Protein AF-A0A6B3GK81-F1 (afdb_monomer_lite)

Sequence (92 aa):
MSVSAVPVNLGDKLSQFNELWSQKKVAVLNDYEVKLAKLKGEFVWHTHEDTDELFLVISGRLTIQLRDTDVVLEPGELFVVPRGVEHCPVAI

pLDDT: mean 95.04, std 7.6, range [56.12, 98.69]

Structure (mmCIF, N/CA/C/O backbone):
data_AF-A0A6B3GK81-F1
#
_entry.id   AF-A0A6B3GK81-F1
#
loop_
_atom_site.group_PDB
_atom_site.id
_atom_site.type_symbol
_atom_site.label_atom_id
_atom_site.label_alt_id
_atom_site.label_comp_id
_atom_site.label_asym_id
_atom_site.label_entity_id
_atom_site.label_seq_id
_atom_site.pdbx_PDB_ins_code
_atom_site.Cartn_x
_atom_site.Cartn_y
_atom_site.Cartn_z
_atom_site.occupancy
_atom_site.B_iso_or_equiv
_atom_site.auth_seq_id
_atom_site.auth_comp_id
_atom_site.auth_asym_id
_atom_site.auth_atom_id
_atom_site.pdbx_PDB_model_num
ATOM 1 N N . MET A 1 1 ? 18.623 -6.313 19.803 1.00 56.12 1 MET A N 1
ATOM 2 C CA . MET A 1 1 ? 17.275 -5.752 19.576 1.00 56.12 1 MET A CA 1
ATOM 3 C C . MET A 1 1 ? 16.305 -6.552 20.424 1.00 56.12 1 MET A C 1
ATOM 5 O O . MET A 1 1 ? 16.359 -7.774 20.359 1.00 56.12 1 MET A O 1
ATOM 9 N N . SER A 1 2 ? 15.512 -5.910 21.280 1.00 59.41 2 SER A N 1
ATOM 10 C CA . SER A 1 2 ? 14.463 -6.606 22.029 1.00 59.41 2 SER A CA 1
ATOM 11 C C . SER A 1 2 ? 13.319 -6.940 21.077 1.00 59.41 2 SER A C 1
ATOM 13 O O . SER A 1 2 ? 12.821 -6.073 20.362 1.00 59.41 2 SER A O 1
ATOM 15 N N . VAL A 1 3 ? 12.922 -8.209 21.038 1.00 65.75 3 VAL A N 1
ATOM 16 C CA . VAL A 1 3 ? 11.744 -8.633 20.281 1.00 65.75 3 VAL A CA 1
ATOM 17 C C . VAL A 1 3 ? 10.513 -8.103 21.013 1.00 65.75 3 VAL A C 1
ATOM 19 O O . VAL A 1 3 ? 10.298 -8.429 22.180 1.00 65.75 3 VAL A O 1
ATOM 22 N N . SER A 1 4 ? 9.711 -7.273 20.345 1.00 69.31 4 SER A N 1
ATOM 23 C CA . SER A 1 4 ? 8.366 -6.951 20.824 1.00 69.31 4 SER A CA 1
ATOM 24 C C . SER A 1 4 ? 7.476 -8.164 20.569 1.00 69.31 4 SER A C 1
ATOM 26 O O . SER A 1 4 ? 7.223 -8.510 19.419 1.00 69.31 4 SER A O 1
ATOM 28 N N . ALA A 1 5 ? 7.005 -8.813 21.632 1.00 81.25 5 ALA A N 1
ATOM 29 C CA . ALA A 1 5 ? 6.080 -9.947 21.546 1.00 81.25 5 ALA A CA 1
ATOM 30 C C . ALA A 1 5 ? 4.608 -9.513 21.375 1.00 81.25 5 ALA A C 1
ATOM 32 O O . ALA A 1 5 ? 3.697 -10.315 21.567 1.00 81.25 5 ALA A O 1
ATOM 33 N N . VAL A 1 6 ? 4.362 -8.236 21.059 1.00 89.12 6 VAL A N 1
ATOM 34 C CA . VAL A 1 6 ? 3.013 -7.675 20.926 1.00 89.12 6 VAL A CA 1
ATOM 35 C C . VAL A 1 6 ? 2.641 -7.583 19.443 1.00 89.12 6 VAL A C 1
ATOM 37 O O . VAL A 1 6 ? 3.382 -6.948 18.686 1.00 89.12 6 VAL A O 1
ATOM 40 N N . PRO A 1 7 ? 1.512 -8.178 19.012 1.00 94.00 7 PRO A N 1
ATOM 41 C CA . PRO A 1 7 ? 1.056 -8.079 17.631 1.00 94.00 7 PRO A CA 1
ATOM 42 C C . PRO A 1 7 ? 0.675 -6.639 17.266 1.00 94.00 7 PRO A C 1
ATOM 44 O O . PRO A 1 7 ? 0.210 -5.862 18.101 1.00 94.00 7 PRO A O 1
ATOM 47 N N . VAL A 1 8 ? 0.830 -6.287 15.989 1.00 95.12 8 VAL A N 1
ATOM 48 C CA . VAL A 1 8 ? 0.359 -5.004 15.455 1.00 95.12 8 VAL A CA 1
ATOM 49 C C . VAL A 1 8 ? -1.089 -5.162 14.997 1.00 95.12 8 VAL A C 1
ATOM 51 O O . VAL A 1 8 ? -1.356 -5.796 13.980 1.00 95.12 8 VAL A O 1
ATOM 54 N N . ASN A 1 9 ? -2.030 -4.560 15.724 1.00 96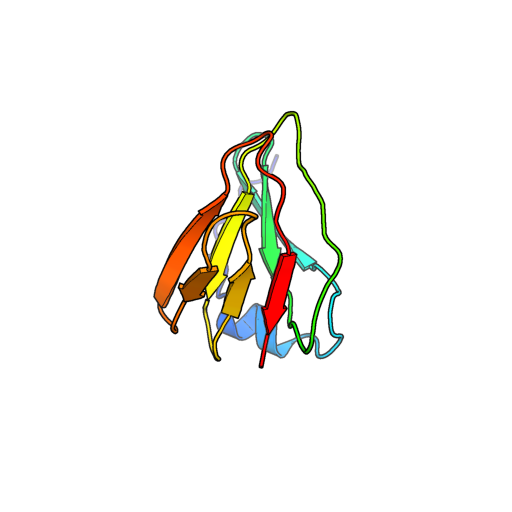.19 9 ASN A N 1
ATOM 55 C CA . ASN A 1 9 ? -3.414 -4.435 15.272 1.00 96.19 9 ASN A CA 1
ATOM 56 C C . ASN A 1 9 ? -3.544 -3.215 14.343 1.00 96.19 9 ASN A C 1
ATOM 58 O O . ASN A 1 9 ? -3.370 -2.074 14.775 1.00 96.19 9 ASN A O 1
ATOM 62 N N . LEU A 1 10 ? -3.838 -3.451 13.062 1.00 96.38 10 LEU A N 1
ATOM 63 C CA . LEU A 1 10 ? -3.925 -2.384 12.059 1.00 96.38 10 LEU A CA 1
ATOM 64 C C . LEU A 1 10 ? -5.087 -1.421 12.329 1.00 96.38 10 LEU A C 1
ATOM 66 O O . LEU A 1 10 ? -4.920 -0.216 12.155 1.00 96.38 10 LEU A O 1
ATOM 70 N N . GLY A 1 11 ? -6.232 -1.929 12.795 1.00 95.94 11 GLY A N 1
ATOM 71 C CA . GLY A 1 11 ? -7.395 -1.109 13.141 1.00 95.94 11 GLY A CA 1
ATOM 72 C C . GLY A 1 11 ? -7.090 -0.158 14.297 1.00 95.94 11 GLY A C 1
ATOM 73 O O . GLY A 1 11 ? -7.346 1.042 14.196 1.00 95.94 11 GLY A O 1
ATOM 74 N N . ASP A 1 12 ? -6.440 -0.666 15.346 1.00 97.00 12 ASP A N 1
ATOM 75 C CA . ASP A 1 12 ? -6.023 0.151 16.491 1.00 97.00 12 ASP A CA 1
ATOM 76 C C . ASP A 1 12 ? -4.979 1.202 16.100 1.00 97.00 12 ASP A C 1
ATOM 78 O O . ASP A 1 12 ? -4.961 2.295 16.657 1.00 97.00 12 ASP A O 1
ATOM 82 N N . LYS A 1 13 ? -4.090 0.903 15.146 1.00 96.94 13 LYS A N 1
ATOM 83 C CA . LYS A 1 13 ? -3.115 1.883 14.645 1.00 96.94 13 LYS A CA 1
ATOM 84 C C . LYS A 1 13 ? -3.767 2.936 13.753 1.00 96.94 13 LYS A C 1
ATOM 86 O O . LYS A 1 13 ? -3.445 4.112 13.888 1.00 96.94 13 LYS A O 1
ATOM 91 N N . LEU A 1 14 ? -4.702 2.546 12.887 1.00 96.88 14 LEU A N 1
ATOM 92 C CA . LEU A 1 14 ? -5.458 3.464 12.026 1.00 96.88 14 LEU A CA 1
ATOM 93 C C . LEU A 1 14 ? -6.389 4.394 12.813 1.00 96.88 14 LEU A C 1
ATOM 95 O O . LEU A 1 14 ? -6.687 5.492 12.340 1.00 96.88 14 LEU A O 1
ATOM 99 N N . SER A 1 15 ? -6.853 3.993 13.998 1.00 96.94 15 SER A N 1
ATOM 100 C CA . SER A 1 15 ? -7.691 4.845 14.853 1.00 96.94 15 SER A CA 1
ATOM 101 C C . SER A 1 15 ? -6.906 5.958 15.563 1.00 96.94 15 SER A C 1
ATOM 103 O O . SER A 1 15 ? -7.506 6.932 16.010 1.00 96.94 15 SER A O 1
ATOM 105 N N . GLN A 1 16 ? -5.572 5.861 15.626 1.00 97.56 16 GLN A N 1
ATOM 106 C CA . GLN A 1 16 ? -4.708 6.802 16.355 1.00 97.56 16 GLN A CA 1
ATOM 107 C C . GLN A 1 16 ? -4.364 8.083 15.583 1.00 97.56 16 GLN A C 1
ATOM 109 O O . GLN A 1 16 ? -3.775 8.993 16.162 1.00 97.56 16 GLN A O 1
ATOM 114 N N . PHE A 1 17 ? -4.690 8.172 14.293 1.00 97.62 17 PHE A N 1
ATOM 115 C CA . PHE A 1 17 ? -4.359 9.328 13.456 1.00 97.62 17 PHE A CA 1
ATOM 116 C C . PHE A 1 17 ? -5.454 9.585 12.421 1.00 97.62 17 PHE A C 1
ATOM 118 O O . PHE A 1 17 ? -6.167 8.663 12.035 1.00 97.62 17 PHE A O 1
ATOM 125 N N . ASN A 1 18 ? -5.602 10.824 11.956 1.00 96.62 18 ASN A N 1
ATOM 126 C CA . ASN A 1 18 ? -6.610 11.212 10.954 1.00 96.62 18 ASN A CA 1
ATOM 127 C C . ASN A 1 18 ? -6.014 11.962 9.758 1.00 96.62 18 ASN A C 1
ATOM 129 O O . ASN A 1 18 ? -6.727 12.260 8.803 1.00 96.62 18 ASN A O 1
ATOM 133 N N . GLU A 1 19 ? -4.718 12.255 9.799 1.00 97.44 19 GLU A N 1
ATOM 134 C CA . GLU A 1 19 ? -3.998 12.943 8.740 1.00 97.44 19 GLU A CA 1
ATOM 135 C C . GLU A 1 19 ? -4.007 12.114 7.454 1.00 97.44 19 GLU A C 1
ATOM 137 O O . GLU A 1 19 ? -3.708 10.916 7.455 1.00 97.44 19 GLU A O 1
ATOM 142 N N . LEU A 1 20 ? -4.331 12.781 6.349 1.00 95.88 20 LEU A N 1
ATOM 143 C CA . LEU A 1 20 ? -4.289 12.194 5.018 1.00 95.88 20 LEU A CA 1
ATOM 144 C C . LEU A 1 20 ? -2.867 12.243 4.464 1.00 95.88 20 LEU A C 1
ATOM 146 O O . LEU A 1 20 ? -2.104 13.150 4.798 1.00 95.88 20 LEU A O 1
ATOM 150 N N . TRP A 1 21 ? -2.515 11.266 3.628 1.00 92.88 21 TRP A N 1
ATOM 151 C CA . TRP A 1 21 ? -1.209 11.167 2.959 1.00 92.88 21 TRP A CA 1
ATOM 152 C C . TRP A 1 21 ? -0.002 11.146 3.919 1.00 92.88 21 TRP A C 1
ATOM 154 O O . TRP A 1 21 ? 1.143 11.317 3.509 1.00 92.88 21 TRP A O 1
ATOM 164 N N . SER A 1 22 ? -0.241 10.892 5.211 1.00 94.56 22 SER A N 1
ATOM 165 C CA . SER A 1 22 ? 0.796 10.759 6.233 1.00 94.56 22 SER A CA 1
ATOM 166 C C . SER A 1 22 ? 1.054 9.283 6.510 1.00 94.56 22 SER A C 1
ATOM 168 O O . SER A 1 22 ? 0.268 8.620 7.187 1.00 94.56 22 SER A O 1
ATOM 170 N N . GLN A 1 23 ? 2.164 8.764 5.986 1.00 95.12 23 GLN A N 1
ATOM 171 C CA . GLN A 1 23 ? 2.571 7.385 6.232 1.00 95.12 23 GLN A CA 1
ATOM 172 C C . GLN A 1 23 ? 3.101 7.232 7.666 1.00 95.12 23 GLN A C 1
ATOM 174 O O . GLN A 1 23 ? 4.052 7.905 8.068 1.00 95.12 23 GLN A O 1
ATOM 179 N N . LYS A 1 24 ? 2.515 6.319 8.443 1.00 97.19 24 LYS A N 1
ATOM 180 C CA . LYS A 1 24 ? 2.988 5.951 9.782 1.00 97.19 24 LYS A CA 1
ATOM 181 C C . LYS A 1 24 ? 3.606 4.555 9.728 1.00 97.19 24 LYS A C 1
ATOM 183 O O . LYS A 1 24 ? 2.914 3.587 9.417 1.00 97.19 24 LYS A O 1
ATOM 188 N N . LYS A 1 25 ? 4.896 4.431 10.047 1.00 96.62 25 LYS A N 1
ATOM 189 C CA . LYS A 1 25 ? 5.557 3.124 10.181 1.00 96.62 25 LYS A CA 1
ATOM 190 C C . LYS A 1 25 ? 4.996 2.364 11.381 1.00 96.62 25 LYS A C 1
ATOM 192 O O . LYS A 1 25 ? 4.976 2.893 12.491 1.00 96.62 25 LYS A O 1
ATOM 197 N N . VAL A 1 26 ? 4.598 1.113 11.165 1.00 96.06 26 VAL A N 1
ATOM 198 C CA . VAL A 1 26 ? 4.035 0.240 12.206 1.00 96.06 26 VAL A CA 1
ATOM 199 C C . VAL A 1 26 ? 4.832 -1.040 12.435 1.00 96.06 26 VAL A C 1
ATOM 201 O O . VAL A 1 26 ? 4.732 -1.613 13.517 1.00 96.06 26 VAL A O 1
ATOM 204 N N . ALA A 1 27 ? 5.645 -1.467 11.466 1.00 94.56 27 ALA A N 1
ATOM 205 C CA . ALA A 1 27 ? 6.561 -2.594 11.613 1.00 94.56 27 ALA A CA 1
ATOM 206 C C . ALA A 1 27 ? 7.774 -2.452 10.682 1.00 94.56 27 ALA A C 1
ATOM 208 O O . ALA A 1 27 ? 7.775 -1.631 9.763 1.00 94.56 27 ALA A O 1
ATOM 209 N N . VAL A 1 28 ? 8.792 -3.274 10.926 1.00 93.44 28 VAL A N 1
ATOM 210 C CA . VAL A 1 28 ? 9.957 -3.448 10.052 1.00 93.44 28 VAL A CA 1
ATOM 211 C C . VAL A 1 28 ? 10.065 -4.932 9.719 1.00 93.44 28 VAL A C 1
ATOM 213 O O . VAL A 1 28 ? 9.978 -5.768 10.620 1.00 93.44 28 VAL A O 1
ATOM 216 N N . LEU A 1 29 ? 10.234 -5.247 8.439 1.00 92.12 29 LEU A N 1
ATOM 217 C CA . LEU A 1 29 ? 10.436 -6.593 7.912 1.00 92.12 29 LEU A CA 1
ATOM 218 C C . LEU A 1 29 ? 11.739 -6.585 7.117 1.00 92.12 29 LEU A C 1
ATOM 220 O O . LEU A 1 29 ? 11.768 -6.067 6.009 1.00 92.12 29 LEU A O 1
ATOM 224 N N . ASN A 1 30 ? 12.809 -7.153 7.671 1.00 93.56 30 ASN A N 1
ATOM 225 C CA . ASN A 1 30 ? 14.157 -7.030 7.105 1.00 93.56 30 ASN A CA 1
ATOM 226 C C . ASN A 1 30 ? 14.529 -5.547 6.892 1.00 93.56 30 ASN A C 1
ATOM 228 O O . ASN A 1 30 ? 14.603 -4.787 7.857 1.00 93.56 30 ASN A O 1
ATOM 232 N N . ASP A 1 31 ? 14.742 -5.151 5.642 1.00 93.06 31 ASP A N 1
ATOM 233 C CA . ASP A 1 31 ? 15.019 -3.807 5.141 1.00 93.06 31 ASP A CA 1
ATOM 234 C C . ASP A 1 31 ? 13.766 -3.059 4.638 1.00 93.06 31 ASP A C 1
ATOM 236 O O . ASP A 1 31 ? 13.871 -1.926 4.172 1.00 93.06 31 ASP A O 1
ATOM 240 N N . TYR A 1 32 ? 12.572 -3.639 4.801 1.00 94.06 32 TYR A N 1
ATOM 241 C CA . TYR A 1 32 ? 11.289 -3.033 4.444 1.00 94.06 32 TYR A CA 1
ATOM 242 C C . TYR A 1 32 ? 10.566 -2.451 5.658 1.00 94.06 32 TYR A C 1
ATOM 244 O O . TYR A 1 32 ? 10.645 -2.948 6.786 1.00 94.06 32 TYR A O 1
ATOM 252 N N . GLU A 1 33 ? 9.772 -1.417 5.406 1.00 95.12 33 GLU A N 1
ATOM 253 C CA . GLU A 1 33 ? 8.883 -0.818 6.394 1.00 95.12 33 GLU A CA 1
ATOM 254 C C . GLU A 1 33 ? 7.428 -1.148 6.055 1.00 95.12 33 GLU A C 1
ATOM 256 O O . GLU A 1 33 ? 6.974 -0.913 4.940 1.00 95.12 33 GLU A O 1
ATOM 261 N N . VAL A 1 34 ? 6.666 -1.625 7.040 1.00 96.38 34 VAL A N 1
ATOM 262 C CA . VAL A 1 34 ? 5.206 -1.723 6.916 1.00 96.38 34 VAL A CA 1
ATOM 263 C C . VAL A 1 34 ? 4.614 -0.415 7.414 1.00 96.38 34 VAL A C 1
ATOM 265 O O . VAL A 1 34 ? 4.856 -0.011 8.560 1.00 96.38 34 VAL A O 1
ATOM 268 N N . LYS A 1 35 ? 3.841 0.252 6.558 1.00 97.56 35 LYS A N 1
ATOM 269 C CA . LYS A 1 35 ? 3.278 1.576 6.825 1.00 97.56 35 LYS A CA 1
ATOM 270 C C . LYS A 1 35 ? 1.764 1.566 6.680 1.00 97.56 35 LYS A C 1
ATOM 272 O O . LYS A 1 35 ? 1.211 0.823 5.879 1.00 97.56 35 LYS A O 1
ATOM 277 N N . LEU A 1 36 ? 1.106 2.421 7.455 1.00 98.06 36 LEU A N 1
ATOM 278 C CA . LEU A 1 36 ? -0.319 2.707 7.331 1.00 98.06 36 LEU A CA 1
ATOM 279 C C . LEU A 1 36 ? -0.508 4.166 6.935 1.00 98.06 36 LEU A C 1
ATOM 281 O O . LEU A 1 36 ? 0.182 5.045 7.452 1.00 98.06 36 LEU A O 1
ATOM 285 N N . ALA A 1 37 ? -1.458 4.421 6.043 1.00 97.56 37 ALA A N 1
ATOM 286 C CA . ALA A 1 37 ? -1.837 5.758 5.615 1.00 97.56 37 ALA A CA 1
ATOM 287 C C . ALA A 1 37 ? -3.345 5.808 5.344 1.00 97.56 37 ALA A C 1
ATOM 289 O O . ALA A 1 37 ? -3.958 4.800 4.995 1.00 97.56 37 ALA A O 1
ATOM 290 N N . LYS A 1 38 ? -3.935 6.994 5.506 1.00 97.69 38 LYS A N 1
ATOM 291 C CA . LYS A 1 38 ? -5.294 7.305 5.050 1.00 97.69 38 LYS A CA 1
ATOM 292 C C . LYS A 1 38 ? -5.172 8.166 3.801 1.00 97.69 38 LYS A C 1
ATOM 294 O O . LYS A 1 38 ? -4.455 9.165 3.825 1.00 97.69 38 LYS A O 1
ATOM 299 N N . LEU A 1 39 ? -5.823 7.765 2.718 1.00 96.88 39 LEU A N 1
ATOM 300 C CA . LEU A 1 39 ? -5.697 8.411 1.412 1.00 96.88 39 LEU A CA 1
ATOM 301 C C . LEU A 1 39 ? -7.035 9.046 1.021 1.00 96.88 39 LEU A C 1
ATOM 303 O O . LEU A 1 39 ? -8.092 8.547 1.407 1.00 96.88 39 LEU A O 1
ATOM 307 N N . LYS A 1 40 ? -6.987 10.155 0.281 1.00 96.69 40 LYS A N 1
ATOM 308 C CA . LYS A 1 40 ? -8.167 10.773 -0.333 1.00 96.69 40 LYS A CA 1
ATOM 309 C C . LYS A 1 40 ? -7.749 11.617 -1.527 1.00 96.69 40 LYS A C 1
ATOM 311 O O . LYS A 1 40 ? -6.865 12.464 -1.391 1.00 96.69 40 LYS A O 1
ATOM 316 N N . GLY A 1 41 ? -8.453 11.446 -2.637 1.00 96.31 41 GLY A N 1
ATOM 317 C CA . GLY A 1 41 ? -8.143 12.082 -3.906 1.00 96.31 41 GLY A CA 1
ATOM 318 C C . GLY A 1 41 ? -6.985 11.401 -4.628 1.00 96.31 41 GLY A C 1
ATOM 319 O O . GLY A 1 41 ? -6.607 10.270 -4.320 1.00 96.31 41 GLY A O 1
ATOM 320 N N . GLU A 1 42 ? -6.452 12.120 -5.603 1.00 95.62 42 GLU A N 1
ATOM 321 C CA . GLU A 1 42 ? -5.322 11.706 -6.428 1.00 95.62 42 GLU A CA 1
ATOM 322 C C . GLU A 1 42 ? -3.992 12.024 -5.733 1.00 95.62 42 GLU A C 1
ATOM 324 O O . GLU A 1 42 ? -3.867 13.044 -5.045 1.00 95.62 42 GLU A O 1
ATOM 329 N N . PHE A 1 43 ? -3.006 11.146 -5.917 1.00 94.75 43 PHE A N 1
ATOM 330 C CA . PHE A 1 43 ? -1.622 11.416 -5.548 1.00 94.75 43 PHE A CA 1
ATOM 331 C C . PHE A 1 43 ? -0.845 12.037 -6.722 1.00 94.75 43 PHE A C 1
ATOM 333 O O . PHE A 1 43 ? -1.366 12.864 -7.463 1.00 94.75 43 PHE A O 1
ATOM 340 N N . VAL A 1 44 ? 0.427 11.678 -6.873 1.00 96.31 44 VAL A N 1
ATOM 341 C CA . VAL A 1 44 ? 1.255 12.028 -8.025 1.00 96.31 44 VAL A CA 1
ATOM 342 C C . VAL A 1 44 ? 1.651 10.763 -8.775 1.00 96.31 44 VAL A C 1
ATOM 344 O O . VAL A 1 44 ? 1.826 9.704 -8.168 1.00 96.31 44 VAL A O 1
ATOM 347 N N . TRP A 1 45 ? 1.840 10.886 -10.086 1.00 98.19 45 TRP A N 1
ATOM 348 C CA . TRP A 1 45 ? 2.512 9.860 -10.877 1.00 98.19 45 TRP A CA 1
ATOM 349 C C . TRP A 1 45 ? 3.966 9.734 -10.421 1.00 98.19 45 TRP A C 1
ATOM 351 O O . TRP A 1 45 ? 4.671 10.741 -10.317 1.00 98.19 45 TRP A O 1
ATOM 361 N N . HIS A 1 46 ? 4.397 8.517 -10.107 1.00 97.94 46 HIS A N 1
ATOM 362 C CA . HIS A 1 46 ? 5.748 8.246 -9.628 1.00 97.94 46 HIS A CA 1
ATOM 363 C C . HIS A 1 46 ? 6.180 6.804 -9.914 1.00 97.94 46 HIS A C 1
ATOM 365 O O . HIS A 1 46 ? 5.362 5.946 -10.246 1.00 97.94 46 HIS A O 1
ATOM 371 N N . THR A 1 47 ? 7.483 6.558 -9.766 1.00 97.94 47 THR A N 1
ATOM 372 C CA . THR A 1 47 ? 8.124 5.254 -9.960 1.00 97.94 47 THR A CA 1
ATOM 373 C C . THR A 1 47 ? 9.102 4.990 -8.823 1.00 97.94 47 THR A C 1
ATOM 375 O O . THR A 1 47 ? 9.766 5.905 -8.329 1.00 97.94 47 THR A O 1
ATOM 378 N N . HIS A 1 48 ? 9.228 3.723 -8.443 1.00 96.94 48 HIS A N 1
ATOM 379 C CA . HIS A 1 48 ? 10.272 3.238 -7.551 1.00 96.94 48 HIS A CA 1
ATOM 380 C C . HIS A 1 48 ? 11.228 2.340 -8.341 1.00 96.94 48 HIS A C 1
ATOM 382 O O . HIS A 1 48 ? 10.849 1.246 -8.739 1.00 96.94 48 HIS A O 1
ATOM 388 N N . GLU A 1 49 ? 12.457 2.795 -8.597 1.00 96.69 49 GLU A N 1
ATOM 389 C CA . GLU A 1 49 ? 13.424 2.054 -9.435 1.00 96.69 49 GLU A CA 1
ATOM 390 C C . GLU A 1 49 ? 13.932 0.768 -8.764 1.00 96.69 49 GLU A C 1
ATOM 392 O O . GLU A 1 49 ? 14.141 -0.255 -9.415 1.00 96.69 49 GLU A O 1
ATOM 397 N N . ASP A 1 50 ? 14.092 0.802 -7.441 1.00 96.12 50 ASP A N 1
ATOM 398 C CA . ASP A 1 50 ? 14.824 -0.241 -6.718 1.00 96.12 50 ASP A CA 1
ATOM 399 C C . ASP A 1 50 ? 13.927 -1.199 -5.924 1.00 96.12 50 ASP A C 1
ATOM 401 O O . ASP A 1 50 ? 14.390 -2.261 -5.503 1.00 96.12 50 ASP A O 1
ATOM 405 N N . THR A 1 51 ? 12.649 -0.859 -5.731 1.00 95.56 51 THR A N 1
ATOM 406 C CA . THR A 1 51 ? 11.728 -1.609 -4.866 1.00 95.56 51 THR A CA 1
ATOM 407 C C . THR A 1 51 ? 10.357 -1.765 -5.497 1.00 95.56 51 THR A C 1
ATOM 409 O O . THR A 1 51 ? 9.813 -0.823 -6.069 1.00 95.56 51 THR A O 1
ATOM 412 N N . ASP A 1 52 ? 9.796 -2.961 -5.352 1.00 97.75 52 ASP A N 1
ATOM 413 C CA . ASP A 1 52 ? 8.368 -3.167 -5.556 1.00 97.75 52 ASP A CA 1
ATOM 414 C C . ASP A 1 52 ? 7.604 -2.433 -4.438 1.00 97.75 52 ASP A C 1
ATOM 416 O O . ASP A 1 52 ? 8.122 -2.269 -3.324 1.00 97.75 52 ASP A O 1
ATOM 420 N N . GLU A 1 53 ? 6.373 -2.006 -4.709 1.00 97.56 53 GLU A N 1
ATOM 421 C CA . GLU A 1 53 ? 5.506 -1.369 -3.715 1.00 97.56 53 GLU A CA 1
ATOM 422 C C . GLU A 1 53 ? 4.210 -2.158 -3.539 1.00 97.56 53 GLU A C 1
ATOM 424 O O . GLU A 1 53 ? 3.513 -2.469 -4.502 1.00 97.56 53 GLU A O 1
ATOM 429 N N . LEU A 1 54 ? 3.877 -2.493 -2.291 1.00 98.12 54 LEU A N 1
ATOM 430 C CA . LEU A 1 54 ? 2.658 -3.219 -1.952 1.00 98.12 54 LEU A CA 1
ATOM 431 C C . LEU A 1 54 ? 1.589 -2.257 -1.437 1.00 98.12 54 LEU A C 1
ATOM 433 O O . LEU A 1 54 ? 1.788 -1.566 -0.437 1.00 98.12 54 LEU A O 1
ATOM 437 N N . PHE A 1 55 ? 0.412 -2.323 -2.049 1.00 98.19 55 PHE A N 1
ATOM 438 C CA . PHE A 1 55 ? -0.816 -1.708 -1.562 1.00 98.19 55 PHE A CA 1
ATOM 439 C C . PHE A 1 55 ? -1.758 -2.793 -1.037 1.00 98.19 55 PHE A C 1
ATOM 441 O O . PHE A 1 55 ? -2.002 -3.786 -1.714 1.00 98.19 55 PHE A O 1
ATOM 448 N N . LEU A 1 56 ? -2.300 -2.598 0.166 1.00 98.19 56 LEU A N 1
ATOM 449 C CA . LEU A 1 56 ? -3.350 -3.428 0.765 1.00 98.19 56 LEU A CA 1
ATOM 450 C C . LEU A 1 56 ? -4.462 -2.503 1.256 1.00 98.19 56 LEU A C 1
ATOM 452 O O . LEU A 1 56 ? -4.218 -1.626 2.090 1.00 98.19 56 LEU A O 1
ATOM 456 N N . VAL A 1 57 ? -5.685 -2.709 0.773 1.00 98.25 57 VAL A N 1
ATOM 457 C CA . VAL A 1 57 ? -6.830 -1.895 1.187 1.00 98.25 57 VAL A CA 1
ATOM 458 C C . VAL A 1 57 ? -7.471 -2.505 2.429 1.00 98.25 57 VAL A C 1
ATOM 460 O O . VAL A 1 57 ? -7.970 -3.625 2.412 1.00 98.25 57 VAL A O 1
ATOM 463 N N . ILE A 1 58 ? -7.472 -1.751 3.530 1.00 97.81 58 ILE A N 1
ATOM 464 C CA . ILE A 1 58 ? -8.146 -2.153 4.778 1.00 97.81 58 ILE A CA 1
ATOM 465 C C . ILE A 1 58 ? -9.614 -1.705 4.786 1.00 97.81 58 ILE A C 1
ATOM 467 O O . ILE A 1 58 ? -10.474 -2.395 5.325 1.00 97.81 58 ILE A O 1
ATOM 471 N N . SER A 1 59 ? -9.903 -0.533 4.220 1.00 96.88 59 SER A N 1
ATOM 472 C CA . SER A 1 59 ? -11.244 0.047 4.123 1.00 96.88 59 SER A CA 1
ATOM 473 C C . SER A 1 59 ? -11.284 1.076 2.994 1.00 96.88 59 SER A C 1
ATOM 475 O O . SER A 1 59 ? -10.268 1.714 2.713 1.00 96.88 59 SER A O 1
ATOM 477 N N . GLY A 1 60 ? -12.459 1.258 2.390 1.00 96.75 60 GLY A N 1
ATOM 478 C CA . GLY A 1 60 ? -12.648 2.101 1.211 1.00 96.75 60 GLY A CA 1
ATOM 479 C C . GLY A 1 60 ? -12.230 1.396 -0.076 1.00 96.75 60 GLY A C 1
ATOM 480 O O . GLY A 1 60 ? -12.167 0.172 -0.123 1.00 96.75 60 GLY A O 1
ATOM 481 N N . ARG A 1 61 ? -11.955 2.186 -1.112 1.00 98.00 61 ARG A N 1
ATOM 482 C CA . ARG A 1 61 ? -11.530 1.715 -2.430 1.00 98.00 61 ARG A CA 1
ATOM 483 C C . ARG A 1 61 ? -10.299 2.495 -2.872 1.00 98.00 61 ARG A C 1
ATOM 485 O O . ARG A 1 61 ? -10.235 3.710 -2.675 1.00 98.00 61 ARG A O 1
ATOM 492 N N . LEU A 1 62 ? -9.348 1.806 -3.491 1.00 98.44 62 LEU A N 1
ATOM 493 C CA . LEU A 1 62 ? -8.156 2.416 -4.074 1.00 98.44 62 LEU A CA 1
ATOM 494 C C . LEU A 1 62 ? -8.022 1.983 -5.529 1.00 98.44 62 LEU A C 1
ATOM 496 O O . LEU A 1 62 ? -8.055 0.792 -5.819 1.00 98.44 62 LEU A O 1
ATOM 500 N N . THR A 1 63 ? -7.827 2.936 -6.429 1.00 98.62 63 THR A N 1
ATOM 501 C CA . THR A 1 63 ? -7.408 2.649 -7.800 1.00 98.62 63 THR A CA 1
ATOM 502 C C . THR A 1 63 ? -5.925 2.953 -7.927 1.00 98.62 63 THR A C 1
ATOM 504 O O . THR A 1 63 ? -5.489 4.054 -7.603 1.00 98.62 63 THR A O 1
ATOM 507 N N . ILE A 1 64 ? -5.147 1.993 -8.409 1.00 98.56 64 ILE A N 1
ATOM 508 C CA . ILE A 1 64 ? -3.776 2.216 -8.855 1.00 98.56 64 ILE A CA 1
ATOM 509 C C . ILE A 1 64 ? -3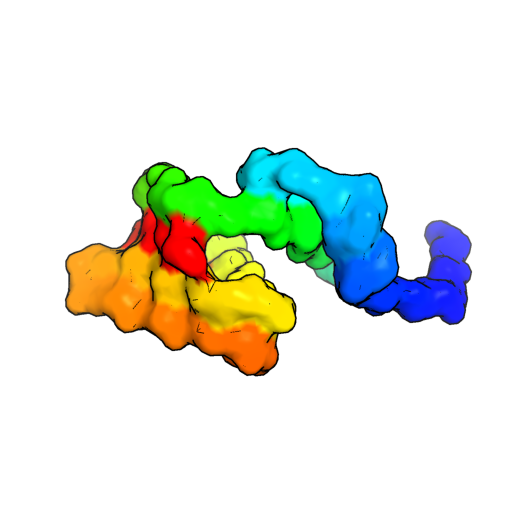.823 2.393 -10.366 1.00 98.56 64 ILE A C 1
ATOM 511 O O . ILE A 1 64 ? -4.053 1.430 -11.098 1.00 98.56 64 ILE A O 1
ATOM 515 N N . GLN A 1 65 ? -3.635 3.626 -10.826 1.00 98.56 65 GLN A N 1
ATOM 516 C CA . GLN A 1 65 ? -3.540 3.911 -12.250 1.00 98.56 65 GLN A CA 1
ATOM 517 C C . GLN A 1 65 ? -2.153 3.536 -12.749 1.00 98.56 65 GLN A C 1
ATOM 519 O O . GLN A 1 65 ? -1.150 3.959 -12.173 1.00 98.56 65 GLN A O 1
ATOM 524 N N . LEU A 1 66 ? -2.104 2.760 -13.823 1.00 98.19 66 LEU A N 1
ATOM 525 C CA . LEU A 1 66 ? -0.903 2.462 -14.595 1.00 98.19 66 LEU A CA 1
ATOM 526 C C . LEU A 1 66 ? -1.045 3.127 -15.968 1.00 98.19 66 LEU A C 1
ATOM 528 O O . LEU A 1 66 ? -2.110 3.621 -16.337 1.00 98.19 66 LEU A O 1
ATOM 532 N N . ARG A 1 67 ? 0.029 3.149 -16.760 1.00 97.38 67 ARG A N 1
ATOM 533 C CA . ARG A 1 67 ? -0.014 3.789 -18.087 1.00 97.38 67 ARG A CA 1
ATOM 534 C C . ARG A 1 67 ? -1.004 3.138 -19.054 1.00 97.38 67 ARG A C 1
ATOM 536 O O . ARG A 1 67 ? -1.631 3.852 -19.831 1.00 97.38 67 ARG A O 1
ATOM 543 N N . ASP A 1 68 ? -1.171 1.823 -18.965 1.00 95.75 68 ASP A N 1
ATOM 544 C CA . ASP A 1 68 ? -1.994 1.055 -19.905 1.00 95.75 68 ASP A CA 1
ATOM 545 C C . ASP A 1 68 ? -3.326 0.574 -19.310 1.00 95.75 68 ASP A C 1
ATOM 547 O O . ASP A 1 68 ? -4.216 0.138 -20.042 1.00 95.75 68 ASP A O 1
ATOM 551 N N . THR A 1 69 ? -3.468 0.588 -17.982 1.00 97.50 69 THR A N 1
ATOM 552 C CA . THR A 1 69 ? -4.642 0.037 -17.297 1.00 97.50 69 THR A CA 1
ATOM 553 C C . THR A 1 69 ? -4.759 0.542 -15.862 1.00 97.50 69 THR A C 1
ATOM 555 O O . THR A 1 69 ? -3.794 1.050 -15.300 1.00 97.50 69 THR A O 1
ATOM 558 N N . ASP A 1 70 ? -5.919 0.325 -15.253 1.00 98.12 70 ASP A N 1
ATOM 559 C CA . ASP A 1 70 ? -6.180 0.639 -13.8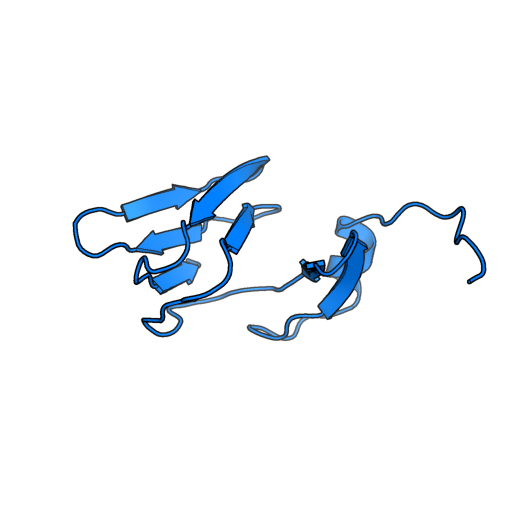53 1.00 98.12 70 ASP A CA 1
ATOM 560 C C . ASP A 1 70 ? -6.394 -0.656 -13.067 1.00 98.12 70 ASP A C 1
ATOM 562 O O . ASP A 1 70 ? -7.095 -1.568 -13.512 1.00 98.12 70 ASP A O 1
ATOM 566 N N . VAL A 1 71 ? -5.831 -0.715 -11.862 1.00 98.44 71 VAL A N 1
ATOM 567 C CA . VAL A 1 71 ? -6.081 -1.792 -10.901 1.00 98.44 71 VAL A CA 1
ATOM 568 C C . VAL A 1 71 ? -6.941 -1.243 -9.775 1.00 98.44 71 VAL A C 1
ATOM 570 O O . VAL A 1 71 ? -6.508 -0.373 -9.024 1.00 98.44 71 VAL A O 1
ATOM 573 N N . VAL A 1 72 ? -8.168 -1.742 -9.655 1.00 98.50 72 VAL A N 1
ATOM 574 C CA . VAL A 1 72 ? -9.097 -1.353 -8.587 1.00 98.50 72 VAL A CA 1
ATOM 575 C C . VAL A 1 72 ? -8.999 -2.362 -7.451 1.00 98.50 72 VAL A C 1
ATOM 577 O O . VAL A 1 72 ? -9.097 -3.560 -7.694 1.00 98.50 72 VAL A O 1
ATOM 580 N N . LEU A 1 73 ? -8.819 -1.861 -6.231 1.00 98.62 73 LEU A N 1
ATOM 581 C CA . LEU A 1 73 ? -8.712 -2.640 -5.004 1.00 98.62 73 LEU A CA 1
ATOM 582 C C . LEU A 1 73 ? -9.865 -2.321 -4.055 1.00 98.62 73 LEU A C 1
ATOM 584 O O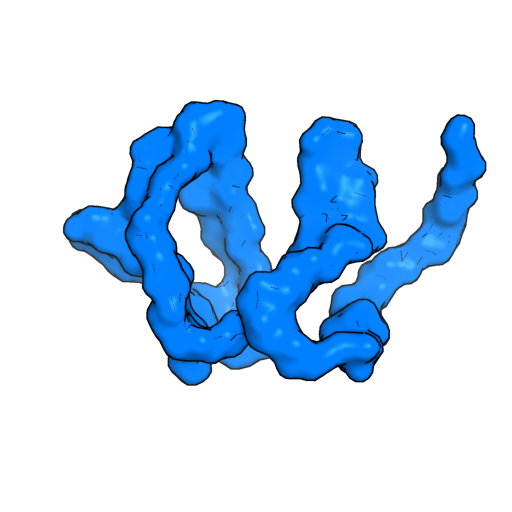 . LEU A 1 73 ? -10.093 -1.160 -3.695 1.00 98.62 73 LEU A O 1
ATOM 588 N N . GLU A 1 74 ? -10.542 -3.374 -3.619 1.00 98.50 74 GLU A N 1
ATOM 589 C CA . GLU A 1 74 ? -11.561 -3.395 -2.573 1.00 98.50 74 GLU A CA 1
ATOM 590 C C . GLU A 1 74 ? -10.962 -3.820 -1.214 1.00 98.50 74 GLU A C 1
ATOM 592 O O . GLU A 1 74 ? -9.831 -4.316 -1.145 1.00 98.50 74 GLU A O 1
ATOM 597 N N . PRO A 1 75 ? -11.690 -3.658 -0.092 1.00 98.25 75 PRO A N 1
ATOM 598 C CA . PRO A 1 75 ? -11.200 -4.078 1.216 1.00 98.25 75 PRO A CA 1
ATOM 599 C C . PRO A 1 75 ? -10.811 -5.561 1.264 1.00 98.25 75 PRO A C 1
ATOM 601 O O . PRO A 1 75 ? -11.605 -6.440 0.937 1.00 98.25 75 PRO A O 1
ATOM 604 N N . GLY A 1 76 ? -9.598 -5.835 1.744 1.00 98.12 76 GLY A N 1
ATOM 605 C CA . GLY A 1 76 ? -9.011 -7.174 1.807 1.00 98.12 76 GLY A CA 1
ATOM 606 C C . GLY A 1 76 ? -8.195 -7.563 0.572 1.00 98.12 76 GLY A C 1
ATOM 607 O O . GLY A 1 76 ? -7.547 -8.610 0.595 1.00 98.12 76 GLY A O 1
ATOM 608 N N . GLU A 1 77 ? -8.176 -6.732 -0.469 1.00 98.69 77 GLU A N 1
ATOM 609 C CA . GLU A 1 77 ? -7.391 -6.965 -1.678 1.00 98.69 77 GLU A CA 1
ATOM 610 C C . GLU A 1 77 ? -6.034 -6.260 -1.612 1.00 98.69 77 GLU A C 1
ATOM 612 O O . GLU A 1 77 ? -5.887 -5.172 -1.040 1.00 98.69 77 GLU A O 1
ATOM 617 N N . LEU A 1 78 ? -5.029 -6.901 -2.212 1.00 98.62 78 LEU A N 1
ATOM 618 C CA . LEU A 1 78 ? -3.678 -6.369 -2.329 1.00 98.62 78 LEU A CA 1
ATOM 619 C C . LEU A 1 78 ? -3.211 -6.360 -3.780 1.00 98.62 78 LEU A C 1
ATOM 621 O O . LEU A 1 78 ? -3.563 -7.241 -4.564 1.00 98.62 78 LEU A O 1
ATOM 625 N N . PHE A 1 79 ? -2.359 -5.395 -4.101 1.00 98.62 79 PHE A N 1
ATOM 626 C CA . PHE A 1 79 ? -1.634 -5.316 -5.361 1.00 98.62 79 PHE A CA 1
ATOM 627 C C . PHE A 1 79 ? -0.182 -4.954 -5.091 1.00 98.62 79 PHE A C 1
ATOM 629 O O . PHE A 1 79 ? 0.113 -4.163 -4.196 1.00 98.62 79 PHE A O 1
ATOM 636 N N . VAL A 1 80 ? 0.719 -5.532 -5.877 1.00 98.56 80 VAL A N 1
ATOM 637 C CA . VAL A 1 80 ? 2.137 -5.183 -5.856 1.00 98.56 80 VAL A CA 1
ATOM 638 C C . VAL A 1 80 ? 2.453 -4.498 -7.172 1.00 98.56 80 VAL A C 1
ATOM 640 O O . VAL A 1 80 ? 2.328 -5.117 -8.228 1.00 98.56 80 VAL A O 1
ATOM 643 N N . VAL A 1 81 ? 2.854 -3.234 -7.099 1.00 98.31 81 VAL A N 1
ATOM 644 C CA . VAL A 1 81 ? 3.417 -2.506 -8.230 1.00 98.31 81 VAL A CA 1
ATOM 645 C C . VAL A 1 81 ? 4.874 -2.948 -8.382 1.00 98.31 81 VAL A C 1
ATOM 647 O O . VAL A 1 81 ? 5.656 -2.748 -7.449 1.00 98.31 81 VAL A O 1
ATOM 650 N N . PRO A 1 82 ? 5.266 -3.563 -9.510 1.00 98.19 82 PRO A N 1
ATOM 651 C CA . PRO A 1 82 ? 6.657 -3.929 -9.731 1.00 98.19 82 PRO A CA 1
ATOM 652 C C . PRO A 1 82 ? 7.553 -2.690 -9.817 1.00 98.19 82 PRO A C 1
ATOM 654 O O . PRO A 1 82 ? 7.150 -1.658 -10.358 1.00 98.19 82 PRO A O 1
ATOM 657 N N . ARG A 1 83 ? 8.796 -2.800 -9.348 1.00 97.88 83 ARG A N 1
ATOM 658 C CA . ARG A 1 83 ? 9.807 -1.748 -9.501 1.00 97.88 83 ARG A CA 1
AT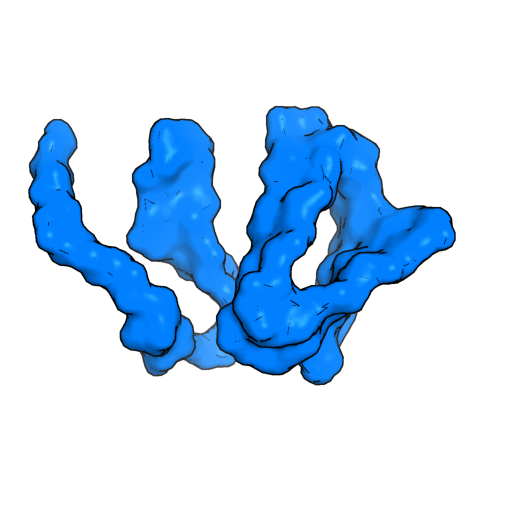OM 659 C C . ARG A 1 83 ? 9.963 -1.314 -10.959 1.00 97.88 83 ARG A C 1
ATOM 661 O O . ARG A 1 83 ? 9.867 -2.127 -11.880 1.00 97.88 83 ARG A O 1
ATOM 668 N N . GLY A 1 84 ? 10.220 -0.028 -11.161 1.00 97.94 84 GLY A N 1
ATOM 669 C CA . GLY A 1 84 ? 10.325 0.594 -12.481 1.00 97.94 84 GLY A CA 1
ATOM 670 C C . GLY A 1 84 ? 8.978 0.860 -13.165 1.00 97.94 84 GLY A C 1
ATOM 671 O O . GLY A 1 84 ? 8.956 1.498 -14.216 1.00 97.94 84 GLY A O 1
ATOM 672 N N . VAL A 1 85 ? 7.848 0.419 -12.594 1.00 98.25 85 VAL A N 1
ATOM 673 C CA . VAL A 1 85 ? 6.514 0.717 -13.135 1.00 98.25 85 VAL A CA 1
ATOM 674 C C . VAL A 1 85 ? 6.000 2.041 -12.573 1.00 98.25 85 VAL A C 1
ATOM 676 O O . VAL A 1 85 ? 5.819 2.211 -11.365 1.00 98.25 85 VAL A O 1
ATOM 679 N N . GLU A 1 86 ? 5.741 2.982 -13.477 1.00 98.44 86 GLU A N 1
ATOM 680 C CA . GLU A 1 86 ? 5.137 4.265 -13.136 1.00 98.44 86 GLU A CA 1
ATOM 681 C C . GLU A 1 86 ? 3.643 4.105 -12.842 1.00 98.44 86 GLU A C 1
ATOM 683 O O . GLU A 1 86 ? 2.911 3.463 -13.603 1.00 98.44 86 GLU A O 1
ATOM 688 N N . HIS A 1 87 ? 3.184 4.708 -11.750 1.00 98.69 87 HIS A N 1
ATOM 689 C CA . HIS A 1 87 ? 1.813 4.557 -11.283 1.00 98.69 87 HIS A CA 1
ATOM 690 C C . HIS A 1 87 ? 1.311 5.785 -10.506 1.00 98.69 87 HIS A C 1
ATOM 692 O O . HIS A 1 87 ? 2.097 6.623 -10.059 1.00 98.69 87 HIS A O 1
ATOM 698 N N . CYS A 1 88 ? -0.012 5.894 -10.342 1.00 98.31 88 CYS A N 1
ATOM 699 C CA . CYS A 1 88 ? -0.671 6.935 -9.548 1.00 98.31 88 CYS A CA 1
ATOM 700 C C . CYS A 1 88 ? -1.802 6.345 -8.680 1.00 98.31 88 CYS A C 1
ATOM 702 O O . CYS A 1 88 ? -2.805 5.866 -9.215 1.00 98.31 88 CYS A O 1
ATOM 704 N N . PRO A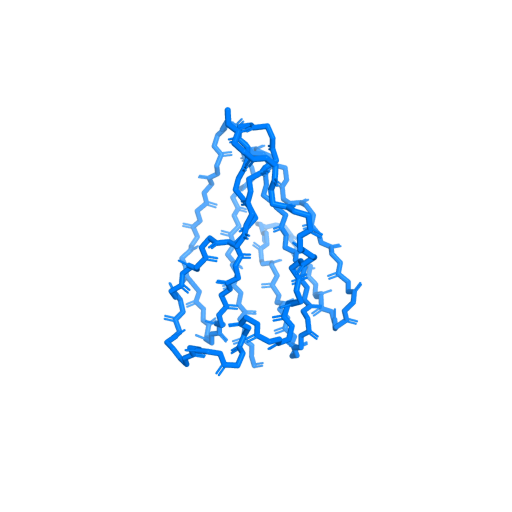 1 89 ? -1.673 6.363 -7.340 1.00 98.12 89 PRO A N 1
ATOM 705 C CA . PRO A 1 89 ? -2.754 5.983 -6.434 1.00 98.12 89 PRO A CA 1
ATOM 706 C C . PRO A 1 89 ? -3.876 7.033 -6.378 1.00 98.12 89 PRO A C 1
ATOM 708 O O . PRO A 1 89 ? -3.624 8.220 -6.161 1.00 98.12 89 PRO A O 1
ATOM 711 N N . VAL A 1 90 ? -5.127 6.581 -6.481 1.00 98.06 90 VAL A N 1
ATOM 712 C CA . VAL A 1 90 ? -6.337 7.414 -6.415 1.00 98.06 90 VAL A CA 1
ATOM 713 C C . VAL A 1 90 ? -7.349 6.796 -5.455 1.00 98.06 90 VAL A C 1
ATOM 715 O O . VAL A 1 90 ? -7.877 5.712 -5.701 1.00 98.06 90 VAL A O 1
ATOM 718 N N . ALA A 1 91 ? -7.635 7.491 -4.354 1.00 96.19 91 ALA A N 1
ATOM 719 C CA . ALA A 1 91 ? -8.600 7.058 -3.344 1.00 96.19 91 ALA A CA 1
ATOM 720 C C . ALA A 1 91 ? -9.878 7.900 -3.422 1.00 96.19 91 ALA A C 1
ATOM 722 O O . ALA A 1 91 ? -9.814 9.129 -3.319 1.00 96.19 91 ALA A O 1
ATOM 723 N N . ILE A 1 92 ? -11.031 7.248 -3.583 1.00 79.00 92 ILE A N 1
ATOM 724 C CA . ILE A 1 92 ? -12.340 7.898 -3.780 1.00 79.00 92 ILE A CA 1
ATOM 725 C C . ILE A 1 92 ? -13.213 7.731 -2.536 1.00 79.00 92 ILE A C 1
ATOM 727 O O . ILE A 1 92 ? -13.261 6.601 -2.002 1.00 79.00 92 ILE A O 1
#

Radius of gyration: 14.14 Å; chains: 1; bounding box: 30×23×42 Å

Secondary structure (DSSP, 8-state):
-----S---HHHHHTT---BT--EEEEEETTEEEEE-B--EE---B--SS--EEEE-SSS-EEEEESS-EEEE-TT-EEEEPTT--EEEEE-

Foldseek 3Di:
DDDDPDDQDPVVVVVVDDDAPDWDFDDDDPPDTDTDGHHAAKDDWDFAQPDKDKDAAQAAKKWKDFPVDIDIDHHGDMDIHDGPTIIMIGTD